Protein AF-A0A959V5H0-F1 (afdb_monomer_lite)

Sequence (95 aa):
GKVWHGHPVWFIEGNPIVGYSRQKAGLRLMFWSGADFGEEGLDVRGEKFKDASVFFTRVEDIDQEALRRWLQRSREVQWDYKNLVKRKGRLERLK

Secondary structure (DSSP, 8-state):
-EEETTEEEEEETTEEEEEEEEETTEEEEEETTGGGS--TT--EE-SSSS-EEEEESSGGG--HHHHHHHHHHHHHS-B--TTTTTTTT---B--

pLDDT: mean 88.15, std 6.11, range [60.19, 94.56]

Structure (mmCIF, N/CA/C/O backbone):
data_AF-A0A959V5H0-F1
#
_entry.id   AF-A0A959V5H0-F1
#
loop_
_atom_site.group_PDB
_atom_site.id
_atom_site.type_symbol
_atom_site.label_atom_id
_atom_site.label_alt_id
_atom_site.label_comp_id
_atom_site.label_asym_id
_atom_site.label_entity_id
_atom_site.label_seq_id
_atom_site.pdbx_PDB_ins_code
_atom_site.Cartn_x
_atom_site.Cartn_y
_atom_site.Cartn_z
_atom_site.occupancy
_atom_site.B_iso_or_equiv
_atom_site.auth_seq_id
_atom_site.auth_comp_id
_atom_site.auth_asym_id
_atom_site.auth_atom_id
_atom_site.pdbx_PDB_model_num
ATOM 1 N N . GLY A 1 1 ? -4.709 14.310 -3.432 1.00 60.19 1 GLY A N 1
ATOM 2 C CA . GLY A 1 1 ? -3.814 13.559 -2.532 1.00 60.19 1 GLY A CA 1
ATOM 3 C C . GLY A 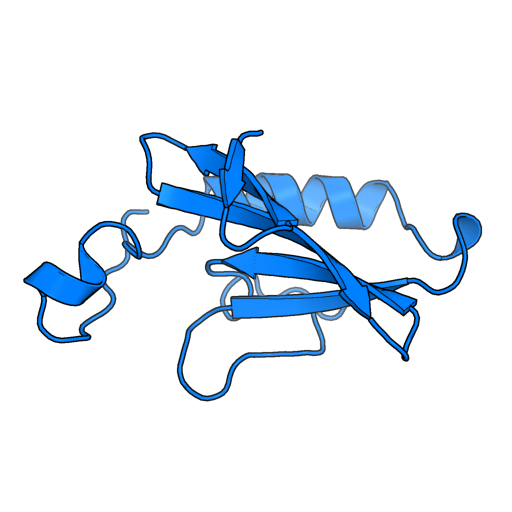1 1 ? -3.230 14.496 -1.496 1.00 60.19 1 GLY A C 1
ATOM 4 O O . GLY A 1 1 ? -3.227 15.700 -1.721 1.00 60.19 1 GLY A O 1
ATOM 5 N N . LYS A 1 2 ? -2.768 13.963 -0.368 1.00 78.31 2 LYS A N 1
ATOM 6 C CA . LYS A 1 2 ? -1.930 14.672 0.608 1.00 78.31 2 LYS A CA 1
ATOM 7 C C . LYS A 1 2 ? -0.546 14.027 0.592 1.00 78.31 2 LYS A C 1
ATOM 9 O O . LYS A 1 2 ? -0.441 12.824 0.371 1.00 78.31 2 LYS A O 1
ATOM 14 N N . VAL A 1 3 ? 0.504 14.808 0.825 1.00 76.62 3 VAL A N 1
ATOM 15 C CA . VAL A 1 3 ? 1.827 14.232 1.089 1.00 76.62 3 VAL A CA 1
ATOM 16 C C . VAL A 1 3 ? 1.797 13.668 2.505 1.00 76.62 3 VAL A C 1
ATOM 18 O O . VAL A 1 3 ? 1.539 14.399 3.460 1.00 76.62 3 VAL A O 1
ATOM 21 N N . TRP A 1 4 ? 2.015 12.364 2.636 1.00 74.50 4 TRP A N 1
ATOM 22 C CA . TRP A 1 4 ? 2.025 11.653 3.908 1.00 74.50 4 TRP A CA 1
ATOM 23 C C . TRP A 1 4 ? 3.294 10.805 3.984 1.00 74.50 4 TRP A C 1
ATOM 25 O O . TRP A 1 4 ? 3.606 10.070 3.051 1.00 74.50 4 TRP A O 1
ATOM 35 N N . HIS A 1 5 ? 4.081 10.988 5.048 1.00 75.75 5 HIS A N 1
ATOM 36 C CA . HIS A 1 5 ? 5.428 10.409 5.189 1.00 75.75 5 HIS A CA 1
ATOM 37 C C . HIS A 1 5 ? 6.354 10.635 3.972 1.00 75.75 5 HIS A C 1
ATOM 39 O O . HIS A 1 5 ? 7.154 9.775 3.626 1.00 75.75 5 HIS A O 1
ATOM 45 N N . GLY A 1 6 ? 6.248 11.794 3.309 1.00 79.94 6 GLY A N 1
ATOM 46 C CA . GLY A 1 6 ? 7.094 12.140 2.156 1.00 79.94 6 GLY A CA 1
ATOM 47 C C . GLY A 1 6 ? 6.649 11.531 0.821 1.00 79.94 6 GLY A C 1
ATOM 48 O O . GLY A 1 6 ? 7.339 11.698 -0.184 1.00 79.94 6 GLY A O 1
ATOM 49 N N . HIS A 1 7 ? 5.489 10.870 0.782 1.00 85.25 7 HIS A N 1
ATOM 50 C CA . HIS A 1 7 ? 4.944 10.257 -0.425 1.00 85.25 7 HIS A CA 1
ATOM 51 C C . HIS A 1 7 ? 3.505 10.716 -0.701 1.00 85.25 7 HIS A C 1
ATOM 53 O O . HIS A 1 7 ? 2.764 11.021 0.238 1.00 85.25 7 HIS A O 1
ATOM 59 N N . PRO A 1 8 ? 3.077 10.809 -1.971 1.00 91.56 8 PRO A N 1
ATOM 60 C CA . PRO A 1 8 ? 1.692 11.122 -2.302 1.00 91.56 8 PRO A CA 1
ATOM 61 C C . PRO A 1 8 ? 0.760 9.983 -1.893 1.00 91.56 8 PRO A C 1
ATOM 63 O O . PRO A 1 8 ? 0.920 8.842 -2.329 1.00 91.56 8 PRO A O 1
ATOM 66 N N . VAL A 1 9 ? -0.229 10.313 -1.064 1.00 93.19 9 VAL A N 1
ATOM 67 C CA . VAL A 1 9 ? -1.235 9.375 -0.561 1.00 93.19 9 VAL A CA 1
ATOM 68 C C . VAL A 1 9 ? -2.630 9.967 -0.734 1.00 93.19 9 VAL A C 1
ATOM 70 O O . VAL A 1 9 ? -2.865 11.168 -0.553 1.00 93.19 9 VAL A O 1
ATOM 73 N N . TRP A 1 10 ? -3.585 9.124 -1.101 1.00 93.00 10 TRP A N 1
ATOM 74 C CA . TRP A 1 10 ? -4.994 9.463 -1.207 1.00 93.00 10 TRP A CA 1
ATOM 75 C C . TRP A 1 10 ? -5.768 8.849 -0.054 1.00 93.00 10 TRP A C 1
ATOM 77 O O . TRP A 1 10 ? -5.486 7.743 0.405 1.00 93.00 10 TRP A O 1
ATOM 87 N N . PHE A 1 11 ? -6.753 9.614 0.403 1.00 91.06 11 PHE A N 1
ATOM 88 C CA . PHE A 1 11 ? -7.549 9.305 1.575 1.00 91.06 11 PHE A CA 1
ATOM 89 C C . PHE A 1 11 ? -9.028 9.393 1.217 1.00 91.06 11 PHE A C 1
ATOM 91 O O . PHE A 1 11 ? -9.431 10.318 0.508 1.00 91.06 11 PHE A O 1
ATOM 98 N N . ILE A 1 12 ? -9.829 8.491 1.772 1.00 89.75 12 ILE A N 1
ATOM 99 C CA . ILE A 1 12 ? -11.291 8.581 1.796 1.00 89.75 12 ILE A CA 1
ATOM 100 C C . ILE A 1 12 ? -11.683 8.789 3.258 1.00 89.75 12 ILE A C 1
ATOM 102 O O . ILE A 1 12 ? -11.283 8.019 4.123 1.00 89.75 12 ILE A O 1
ATOM 106 N N . GLU A 1 13 ? -12.370 9.894 3.563 1.00 87.69 13 GLU A N 1
ATOM 107 C CA . GLU A 1 13 ? -12.811 10.243 4.934 1.00 87.69 13 GLU A CA 1
ATOM 108 C C . GLU A 1 13 ? -11.677 10.272 5.993 1.00 87.69 13 GLU A C 1
ATOM 110 O O . GLU A 1 13 ? -11.870 10.127 7.208 1.00 87.69 13 GLU A O 1
ATOM 115 N N . GLY A 1 14 ? -10.448 10.508 5.525 1.00 86.81 14 GLY A N 1
ATOM 116 C CA . GLY A 1 14 ? -9.235 10.520 6.342 1.00 86.81 14 GLY A CA 1
ATOM 117 C C . GLY A 1 14 ? -8.620 9.141 6.601 1.00 86.81 14 GLY A C 1
ATOM 118 O O . GLY A 1 14 ? -7.622 9.077 7.312 1.00 86.81 14 GLY A O 1
ATOM 119 N N . ASN A 1 15 ? -9.169 8.065 6.034 1.00 89.25 15 ASN A N 1
ATOM 120 C CA . ASN A 1 15 ? -8.541 6.746 5.992 1.00 89.25 15 ASN A CA 1
ATOM 121 C C . ASN A 1 15 ? -7.649 6.639 4.740 1.00 89.25 15 ASN A C 1
ATOM 123 O O . ASN A 1 15 ? -8.124 6.989 3.656 1.00 89.25 15 ASN A O 1
ATOM 127 N N . PRO A 1 16 ? -6.370 6.237 4.849 1.00 91.50 16 PRO A N 1
ATOM 128 C CA . PRO A 1 16 ? -5.501 6.067 3.685 1.00 91.50 16 PRO A CA 1
ATOM 129 C C . PRO A 1 16 ? -5.977 4.894 2.820 1.00 91.50 16 PRO A C 1
ATOM 131 O O . PRO A 1 16 ? -6.409 3.874 3.351 1.00 91.50 16 PRO A O 1
ATOM 134 N N . ILE A 1 17 ? -5.899 5.054 1.496 1.00 93.19 17 ILE A N 1
ATOM 135 C CA . ILE A 1 17 ? -6.445 4.090 0.523 1.00 93.19 17 ILE A CA 1
ATOM 136 C C . ILE A 1 17 ? -5.380 3.621 -0.458 1.00 93.19 17 ILE A C 1
ATOM 138 O O . ILE A 1 17 ? -5.123 2.429 -0.581 1.00 93.19 17 ILE A O 1
ATOM 142 N N . VAL A 1 18 ? -4.716 4.561 -1.127 1.00 94.38 18 VAL A N 1
ATOM 143 C CA . VAL A 1 18 ? -3.670 4.273 -2.113 1.00 94.38 18 VAL A CA 1
ATOM 144 C C . VAL A 1 18 ? -2.593 5.340 -2.058 1.00 94.38 18 VAL A C 1
ATOM 146 O O . VAL A 1 18 ? -2.862 6.487 -1.699 1.00 94.38 18 VAL A O 1
ATOM 149 N N . GLY A 1 19 ? -1.364 4.976 -2.388 1.00 93.88 19 GLY A N 1
ATOM 150 C CA . GLY A 1 19 ? -0.224 5.877 -2.416 1.00 93.88 19 GLY A CA 1
ATOM 151 C C . GLY A 1 19 ? 0.889 5.301 -3.266 1.00 93.88 19 GLY A C 1
ATOM 152 O O . GLY A 1 19 ? 0.922 4.100 -3.522 1.00 93.88 19 GLY A O 1
ATOM 153 N N . TYR A 1 20 ? 1.798 6.155 -3.720 1.00 93.56 20 TYR A N 1
ATOM 154 C CA . TYR A 1 20 ? 2.945 5.699 -4.497 1.00 93.56 20 TYR A CA 1
ATOM 155 C C . TYR A 1 20 ? 4.250 6.281 -3.968 1.00 93.56 20 TYR A C 1
ATOM 157 O O . TYR A 1 20 ? 4.296 7.399 -3.460 1.00 93.56 20 TYR A O 1
ATOM 165 N N . SER A 1 21 ? 5.331 5.520 -4.101 1.00 92.25 21 SER A N 1
ATOM 166 C CA . SER A 1 21 ? 6.671 5.932 -3.682 1.00 92.25 21 SER A CA 1
ATOM 167 C C . SER A 1 21 ? 7.719 5.425 -4.666 1.00 92.25 21 SER A C 1
ATOM 169 O O . SER A 1 21 ? 7.580 4.341 -5.227 1.00 92.25 21 SER A O 1
ATOM 171 N N . ARG A 1 22 ? 8.784 6.200 -4.886 1.00 91.31 22 ARG A N 1
ATOM 172 C CA . ARG A 1 22 ? 9.923 5.755 -5.697 1.00 91.31 22 ARG A CA 1
ATOM 173 C C . ARG A 1 22 ? 10.909 5.002 -4.807 1.00 91.31 22 ARG A C 1
ATOM 175 O O . ARG A 1 22 ? 11.395 5.566 -3.829 1.00 91.31 22 ARG A O 1
ATOM 182 N N . GLN A 1 23 ? 11.215 3.760 -5.161 1.00 91.00 23 GLN A N 1
ATOM 183 C CA . GLN A 1 23 ? 12.148 2.879 -4.456 1.00 91.00 23 GLN A CA 1
ATOM 184 C C . GLN A 1 23 ? 13.236 2.374 -5.412 1.00 91.00 23 GLN A C 1
ATOM 186 O O . GLN A 1 23 ? 13.150 2.580 -6.620 1.00 91.00 23 GLN A O 1
ATOM 191 N N . LYS A 1 24 ? 14.266 1.697 -4.885 1.00 89.25 24 LYS A N 1
ATOM 192 C CA . LYS A 1 24 ? 15.359 1.143 -5.710 1.00 89.25 24 LYS A CA 1
ATOM 193 C C . LYS A 1 24 ? 14.863 0.162 -6.781 1.00 89.25 24 LYS A C 1
ATOM 195 O O . LYS A 1 24 ? 15.437 0.122 -7.858 1.00 89.25 24 LYS A O 1
ATOM 200 N N . ALA A 1 25 ? 13.802 -0.591 -6.484 1.00 87.31 25 ALA A N 1
ATOM 201 C CA . ALA A 1 25 ? 13.199 -1.557 -7.403 1.00 87.31 25 ALA A CA 1
ATOM 202 C C . ALA A 1 25 ? 12.283 -0.923 -8.470 1.00 87.31 25 ALA A C 1
ATOM 204 O O . ALA A 1 25 ? 11.893 -1.607 -9.405 1.00 87.31 25 ALA A O 1
ATOM 205 N N . GLY A 1 26 ? 11.922 0.360 -8.338 1.00 91.81 26 GLY A N 1
ATOM 206 C CA . GLY A 1 26 ? 10.982 1.036 -9.234 1.00 91.81 26 GLY A CA 1
ATOM 207 C C . GLY A 1 26 ? 9.965 1.901 -8.490 1.00 91.81 26 GLY A C 1
ATOM 208 O O . GLY A 1 26 ? 10.165 2.298 -7.337 1.00 91.81 26 GLY A O 1
ATOM 209 N N . LEU A 1 27 ? 8.857 2.212 -9.155 1.00 93.00 27 LEU A N 1
ATOM 210 C CA . LEU A 1 27 ? 7.723 2.909 -8.565 1.00 93.00 27 LEU A CA 1
ATOM 211 C C . LEU A 1 27 ? 6.827 1.898 -7.842 1.00 93.00 27 LEU A C 1
ATOM 213 O O . LEU A 1 27 ? 6.187 1.065 -8.473 1.00 93.00 27 LEU A O 1
ATOM 217 N N . ARG A 1 28 ? 6.762 1.981 -6.515 1.00 93.75 28 ARG A N 1
ATOM 218 C CA . ARG A 1 28 ? 5.855 1.163 -5.710 1.00 93.75 28 ARG A CA 1
ATOM 219 C C . ARG A 1 28 ? 4.503 1.850 -5.624 1.00 93.75 28 ARG A C 1
ATOM 221 O O . ARG A 1 28 ? 4.426 2.936 -5.046 1.00 93.75 28 ARG A O 1
ATOM 228 N N . LEU A 1 29 ? 3.457 1.205 -6.124 1.00 94.19 29 LEU A N 1
ATOM 229 C CA . LEU A 1 29 ? 2.069 1.563 -5.849 1.00 94.19 29 LEU A CA 1
ATOM 230 C C . LEU A 1 29 ? 1.572 0.683 -4.701 1.00 94.19 29 LEU A C 1
ATOM 232 O O . LEU A 1 29 ? 1.636 -0.538 -4.787 1.00 94.19 29 LEU A O 1
ATOM 236 N N . MET A 1 30 ? 1.117 1.298 -3.617 1.00 93.81 30 MET A N 1
ATOM 237 C CA . MET A 1 30 ? 0.658 0.626 -2.404 1.00 93.81 30 MET A CA 1
ATOM 238 C C . MET A 1 30 ? -0.815 0.941 -2.174 1.00 93.81 30 MET A C 1
ATOM 240 O O . MET A 1 30 ? -1.208 2.108 -2.166 1.00 93.81 30 MET A O 1
ATOM 244 N N . PHE A 1 31 ? -1.600 -0.096 -1.908 1.00 94.56 31 PHE A N 1
ATOM 245 C CA . PHE A 1 31 ? -2.974 -0.002 -1.446 1.00 94.56 31 PHE A CA 1
ATOM 246 C C . PHE A 1 31 ? -3.072 -0.442 0.010 1.00 94.56 31 PHE A C 1
ATOM 248 O O . PHE A 1 31 ? -2.764 -1.583 0.365 1.00 94.56 31 PHE A O 1
ATOM 255 N N . TRP A 1 32 ? -3.566 0.457 0.855 1.00 91.38 32 TRP A N 1
ATOM 256 C CA . TRP A 1 32 ? -4.034 0.089 2.185 1.00 91.38 32 TRP A CA 1
ATOM 257 C C . TRP A 1 32 ? -5.265 -0.797 2.018 1.00 91.38 32 TRP A C 1
ATOM 259 O O . TRP A 1 32 ? -6.131 -0.492 1.203 1.00 91.38 32 TRP A O 1
ATOM 269 N N . SER A 1 33 ? -5.360 -1.886 2.781 1.00 91.19 33 SER A N 1
ATOM 270 C CA . SER A 1 33 ? -6.382 -2.937 2.597 1.00 91.19 33 SER A CA 1
ATOM 271 C C . SER A 1 33 ? -6.188 -3.842 1.371 1.00 91.19 33 SER A C 1
ATOM 273 O O . SER A 1 33 ? -6.964 -4.779 1.191 1.00 91.19 33 SER A O 1
ATOM 275 N N . GLY A 1 34 ? -5.147 -3.611 0.561 1.00 90.62 34 GLY A N 1
ATOM 276 C CA . GLY A 1 34 ? -4.902 -4.339 -0.686 1.00 90.62 34 GLY A CA 1
ATOM 277 C C . GLY A 1 34 ? -4.738 -5.853 -0.531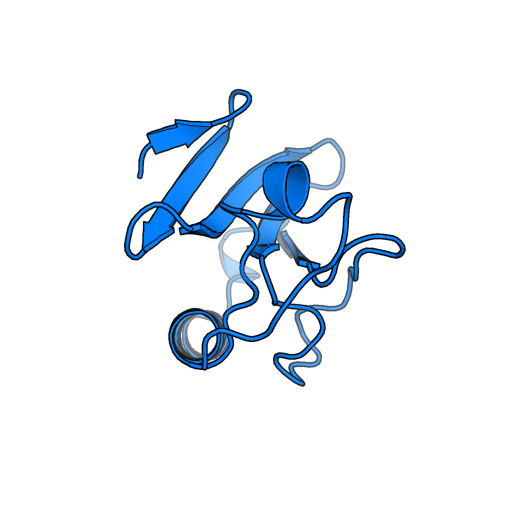 1.00 90.62 34 GLY A C 1
ATOM 278 O O . GLY A 1 34 ? -5.046 -6.594 -1.462 1.00 90.62 34 GLY A O 1
ATOM 279 N N . ALA A 1 35 ? -4.307 -6.335 0.642 1.00 89.88 35 ALA A N 1
ATOM 280 C CA . ALA A 1 35 ? -4.100 -7.767 0.878 1.00 89.88 35 ALA A CA 1
ATOM 281 C C . ALA A 1 35 ? -5.398 -8.582 0.752 1.00 89.88 35 ALA A C 1
ATOM 283 O O . ALA A 1 35 ? -5.347 -9.754 0.384 1.00 89.88 35 ALA A O 1
ATOM 284 N N . ASP A 1 36 ? -6.548 -7.957 1.022 1.00 89.25 36 ASP A N 1
ATOM 285 C CA . ASP A 1 36 ? -7.864 -8.595 0.954 1.00 89.25 36 ASP A CA 1
ATOM 286 C C . ASP A 1 36 ? -8.643 -8.203 -0.325 1.00 89.25 36 ASP A C 1
ATOM 288 O O . ASP A 1 36 ? -9.842 -8.460 -0.417 1.00 89.25 36 ASP A O 1
ATOM 292 N N . PHE A 1 37 ? -7.994 -7.599 -1.337 1.00 89.56 37 PHE A N 1
ATOM 293 C CA . PHE A 1 37 ? -8.647 -7.319 -2.630 1.00 89.56 37 PHE A CA 1
ATOM 294 C C . PHE A 1 37 ? -8.879 -8.588 -3.460 1.00 89.56 37 PHE A C 1
ATOM 296 O O . PHE A 1 37 ? -9.777 -8.607 -4.299 1.00 89.56 37 PHE A O 1
ATOM 303 N N . GLY A 1 38 ? -8.087 -9.640 -3.222 1.00 83.94 38 GLY A N 1
ATOM 304 C CA . GLY A 1 38 ? -8.136 -10.881 -4.002 1.00 83.94 38 GLY A CA 1
ATOM 305 C C . GLY A 1 38 ? -7.552 -10.746 -5.411 1.00 83.94 38 GLY A C 1
ATOM 306 O O . GLY A 1 38 ? -7.891 -11.533 -6.284 1.00 83.94 38 GLY A O 1
ATOM 307 N N . GLU A 1 39 ? -6.702 -9.745 -5.639 1.00 86.81 39 GLU A N 1
ATOM 308 C CA . GLU A 1 39 ? -6.113 -9.442 -6.946 1.00 86.81 39 GLU A CA 1
ATOM 309 C C . GLU A 1 39 ? -4.682 -9.992 -7.018 1.00 86.81 39 GLU A C 1
ATOM 311 O O . GLU A 1 39 ? -3.868 -9.736 -6.127 1.00 86.81 39 GLU A O 1
ATOM 316 N N . GLU A 1 40 ? -4.369 -10.747 -8.073 1.00 83.06 40 GLU A N 1
ATOM 317 C CA . GLU A 1 40 ? -3.063 -11.408 -8.236 1.00 83.06 40 GLU A CA 1
ATOM 318 C C . GLU A 1 40 ? -1.928 -10.422 -8.527 1.00 83.06 40 GLU A C 1
ATOM 320 O O . GLU A 1 40 ? -0.806 -10.63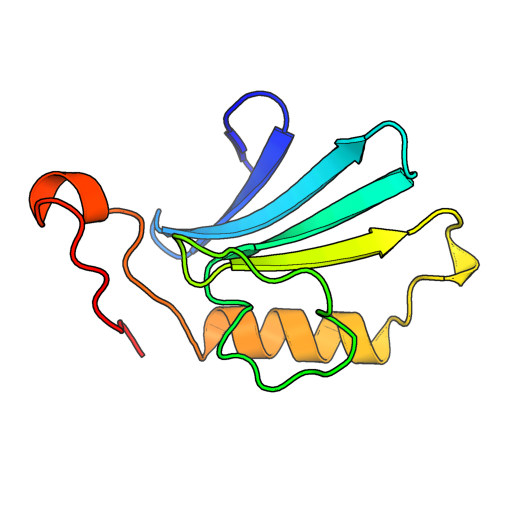1 -8.080 1.00 83.06 40 GLU A O 1
ATOM 325 N N . GLY A 1 41 ? -2.223 -9.312 -9.212 1.00 84.50 41 GLY A N 1
ATOM 326 C CA . GLY A 1 41 ? -1.224 -8.287 -9.542 1.00 84.50 41 GLY A CA 1
ATOM 327 C C . GLY A 1 41 ? -0.792 -7.405 -8.364 1.00 84.50 41 GLY A C 1
ATOM 328 O O . GLY A 1 41 ? 0.080 -6.562 -8.536 1.00 84.50 41 GLY A O 1
ATOM 329 N N . LEU A 1 42 ? -1.392 -7.578 -7.180 1.00 88.00 42 LEU A N 1
ATOM 330 C CA . LEU A 1 42 ? -0.940 -6.984 -5.918 1.00 88.00 42 LEU A CA 1
ATOM 331 C C . LEU A 1 42 ? -0.203 -8.053 -5.101 1.00 88.00 42 LEU A C 1
ATOM 333 O O . LEU A 1 42 ? -0.674 -8.538 -4.065 1.00 88.00 42 LEU A O 1
ATOM 337 N N . ASP A 1 43 ? 0.947 -8.449 -5.629 1.00 84.06 43 ASP A N 1
ATOM 338 C CA . ASP A 1 43 ? 1.756 -9.582 -5.190 1.00 84.06 43 ASP A CA 1
ATOM 339 C C . ASP A 1 43 ? 2.572 -9.284 -3.924 1.00 84.06 43 ASP A C 1
ATOM 341 O O . ASP A 1 43 ? 2.830 -10.178 -3.114 1.00 84.06 43 ASP A O 1
ATOM 345 N N . VAL A 1 44 ? 2.919 -8.018 -3.684 1.00 86.81 44 VAL A N 1
ATOM 346 C CA . VAL A 1 44 ? 3.710 -7.623 -2.514 1.00 86.81 44 VAL A CA 1
ATOM 347 C C . VAL A 1 44 ? 2.799 -7.286 -1.344 1.00 86.81 44 VAL A C 1
ATOM 349 O O . VAL A 1 44 ? 2.372 -6.144 -1.173 1.00 86.81 44 VAL A O 1
ATOM 352 N N . ARG A 1 45 ? 2.504 -8.285 -0.514 1.00 88.25 45 ARG A N 1
ATOM 353 C CA . ARG A 1 45 ? 1.623 -8.149 0.655 1.00 88.25 45 ARG A CA 1
ATOM 354 C C . ARG A 1 45 ? 2.397 -7.815 1.928 1.00 88.25 45 ARG A C 1
ATOM 356 O O . ARG A 1 45 ? 3.490 -8.328 2.156 1.00 88.25 45 ARG A O 1
ATOM 363 N N . GLY A 1 46 ? 1.815 -6.965 2.768 1.00 80.06 46 GLY A N 1
ATOM 364 C CA . GLY A 1 46 ? 2.345 -6.661 4.091 1.00 80.06 46 GLY A CA 1
ATOM 365 C C . GLY A 1 46 ? 2.174 -7.836 5.058 1.00 80.06 46 GLY A C 1
ATOM 366 O O . GLY A 1 46 ? 1.113 -8.450 5.126 1.00 80.06 46 GLY A O 1
ATOM 367 N N . GLU A 1 47 ? 3.207 -8.139 5.847 1.00 74.31 47 GLU A N 1
ATOM 368 C CA . GLU A 1 47 ? 3.143 -9.197 6.872 1.00 74.31 47 GLU A CA 1
ATOM 369 C C . GLU A 1 47 ? 2.355 -8.749 8.114 1.00 74.31 47 GLU A C 1
ATOM 371 O O . GLU A 1 47 ? 1.603 -9.513 8.714 1.00 74.31 47 GLU A O 1
ATOM 376 N N . LYS A 1 48 ? 2.527 -7.481 8.509 1.00 76.12 48 LYS A N 1
ATOM 377 C CA . LYS A 1 48 ? 1.938 -6.904 9.729 1.00 76.12 48 LYS A CA 1
ATOM 378 C C . LYS A 1 48 ? 0.623 -6.167 9.479 1.00 76.12 48 LYS A C 1
ATOM 380 O O . LYS A 1 48 ? -0.200 -6.036 10.383 1.00 76.12 48 LYS A O 1
ATOM 385 N N . PHE A 1 49 ? 0.442 -5.645 8.273 1.00 83.19 49 PHE A N 1
ATOM 386 C CA . PHE A 1 49 ? -0.717 -4.853 7.892 1.00 83.19 49 PHE A CA 1
ATOM 387 C C . PHE A 1 49 ? -1.368 -5.467 6.660 1.00 83.19 49 PHE A C 1
ATOM 389 O O . PHE A 1 49 ? -0.715 -6.122 5.859 1.00 83.19 49 PHE A O 1
ATOM 396 N N . LYS A 1 50 ? -2.666 -5.216 6.487 1.00 87.31 50 LYS A N 1
ATOM 397 C CA . LYS A 1 50 ? -3.445 -5.682 5.334 1.00 87.31 50 LYS A CA 1
ATOM 398 C C . LYS A 1 50 ? -3.163 -4.894 4.046 1.00 87.31 50 LYS A C 1
ATOM 400 O O . LYS A 1 50 ? -4.060 -4.719 3.231 1.00 87.31 50 LYS A O 1
ATOM 405 N N . ASP A 1 51 ? -1.957 -4.365 3.863 1.00 91.00 51 ASP A N 1
ATOM 406 C CA . ASP A 1 51 ? -1.588 -3.666 2.632 1.00 91.00 51 ASP A CA 1
ATOM 407 C C . ASP A 1 51 ? -1.114 -4.640 1.553 1.00 91.00 51 ASP A C 1
ATOM 409 O O . ASP A 1 51 ? -0.596 -5.719 1.841 1.00 91.00 51 ASP A O 1
ATOM 413 N N . ALA A 1 52 ? -1.301 -4.247 0.299 1.00 94.31 52 ALA A N 1
ATOM 414 C CA . ALA A 1 52 ? -0.653 -4.901 -0.823 1.00 94.31 52 ALA A CA 1
ATOM 415 C C . ALA A 1 52 ? -0.119 -3.857 -1.793 1.00 94.31 52 ALA A C 1
ATOM 417 O O . ALA A 1 52 ? -0.610 -2.729 -1.868 1.00 94.31 52 ALA A O 1
ATOM 418 N N . SER A 1 53 ? 0.949 -4.207 -2.487 1.00 93.88 53 SER A N 1
ATOM 419 C CA . SER A 1 53 ? 1.682 -3.318 -3.365 1.00 93.88 53 SER A CA 1
ATOM 420 C C . SER A 1 53 ? 2.068 -4.030 -4.649 1.00 93.88 53 SER A C 1
ATOM 422 O O . SER A 1 53 ? 2.123 -5.253 -4.695 1.00 93.88 53 SER A O 1
ATOM 424 N N . VAL A 1 54 ? 2.387 -3.228 -5.654 1.00 93.75 54 VAL A N 1
ATOM 425 C CA . VAL A 1 54 ? 2.969 -3.654 -6.923 1.00 93.75 54 VAL A CA 1
ATOM 426 C C . VAL A 1 54 ? 4.098 -2.694 -7.285 1.00 93.75 54 VAL A C 1
ATOM 428 O O . VAL A 1 54 ? 4.082 -1.519 -6.888 1.00 93.75 54 VAL A O 1
ATOM 431 N N . PHE A 1 55 ? 5.095 -3.190 -8.008 1.00 93.94 55 PHE A N 1
ATOM 432 C CA . PHE A 1 55 ? 6.208 -2.392 -8.506 1.00 93.94 55 PHE A CA 1
ATOM 433 C C . PHE A 1 55 ? 6.100 -2.211 -10.017 1.00 93.94 55 PHE A C 1
ATOM 435 O O . PHE A 1 55 ? 5.945 -3.177 -10.754 1.00 93.94 55 PHE A O 1
ATOM 442 N N . PHE A 1 56 ? 6.243 -0.969 -10.468 1.00 92.81 56 PHE A N 1
ATOM 443 C CA . PHE A 1 56 ? 6.333 -0.621 -11.881 1.00 92.81 56 PHE A CA 1
ATOM 444 C C . PHE A 1 56 ? 7.726 -0.090 -12.187 1.00 92.81 56 PHE A C 1
ATOM 446 O O . PHE A 1 56 ? 8.241 0.779 -11.476 1.00 92.81 56 PHE A O 1
ATOM 453 N N . THR A 1 57 ? 8.336 -0.588 -13.256 1.00 93.50 57 THR A N 1
ATOM 454 C CA . THR A 1 57 ? 9.643 -0.100 -13.720 1.00 93.50 57 THR A CA 1
ATOM 455 C C . THR A 1 57 ? 9.500 0.827 -14.917 1.00 93.50 57 THR A C 1
ATOM 457 O O . THR A 1 57 ? 10.303 1.744 -15.093 1.00 93.50 57 THR A O 1
ATOM 460 N N . ARG A 1 58 ? 8.438 0.626 -15.699 1.00 92.06 58 ARG A N 1
ATOM 461 C CA . ARG A 1 58 ? 8.111 1.375 -16.903 1.00 92.06 58 ARG A CA 1
ATOM 462 C C . ARG A 1 58 ? 6.645 1.789 -16.891 1.00 92.06 58 ARG A C 1
ATOM 464 O O . ARG A 1 58 ? 5.822 1.200 -16.197 1.00 92.06 58 ARG A O 1
ATOM 471 N N . VAL A 1 59 ? 6.308 2.809 -17.677 1.00 89.31 59 VAL A N 1
ATOM 472 C CA . VAL A 1 59 ? 4.915 3.270 -17.809 1.00 89.31 59 VAL A CA 1
ATOM 473 C C . VAL A 1 59 ? 4.056 2.211 -18.503 1.00 89.31 59 VAL A C 1
ATOM 475 O O . VAL A 1 59 ? 2.880 2.076 -18.186 1.00 89.31 59 VAL A O 1
ATOM 478 N N . GLU A 1 60 ? 4.655 1.425 -19.399 1.00 91.94 60 GLU A N 1
ATOM 479 C CA . GLU A 1 60 ? 3.970 0.358 -20.134 1.00 91.94 60 GLU A CA 1
ATOM 480 C C . GLU A 1 60 ? 3.575 -0.832 -19.245 1.00 91.94 60 GLU A C 1
ATOM 482 O O . GLU A 1 60 ? 2.661 -1.568 -19.602 1.00 91.94 60 GLU A O 1
ATOM 487 N N . ASP A 1 61 ? 4.206 -0.987 -18.074 1.00 89.69 61 ASP A N 1
ATOM 488 C CA . ASP A 1 61 ? 3.860 -2.027 -17.094 1.00 89.69 61 ASP A CA 1
ATOM 489 C C . ASP A 1 61 ? 2.502 -1.740 -16.416 1.00 89.69 61 ASP A C 1
ATOM 491 O O . ASP A 1 61 ? 1.937 -2.596 -15.733 1.00 89.69 61 ASP A O 1
ATOM 495 N N . ILE A 1 62 ? 1.979 -0.514 -16.557 1.00 91.00 62 ILE A N 1
ATOM 496 C CA . ILE A 1 62 ? 0.747 -0.078 -15.901 1.00 91.00 62 ILE A CA 1
ATOM 497 C C . ILE A 1 62 ? -0.464 -0.536 -16.720 1.00 91.00 62 ILE A C 1
ATOM 499 O O . ILE A 1 62 ? -0.933 0.161 -17.623 1.00 91.00 62 ILE A O 1
ATOM 503 N N . ASP A 1 63 ? -1.032 -1.677 -16.334 1.00 92.69 63 ASP A N 1
ATOM 504 C CA . ASP A 1 63 ? -2.351 -2.105 -16.802 1.00 92.69 63 ASP A CA 1
ATOM 505 C C . ASP A 1 63 ? -3.440 -1.178 -16.230 1.00 92.69 63 ASP A C 1
ATOM 507 O O . ASP A 1 63 ? -3.761 -1.183 -15.035 1.00 92.69 63 ASP A O 1
ATOM 511 N N . GLN A 1 64 ? -4.026 -0.359 -17.106 1.00 92.81 64 GLN A N 1
ATOM 512 C CA . GLN A 1 64 ? -5.072 0.589 -16.733 1.00 92.81 64 GLN A CA 1
ATOM 513 C C . GLN A 1 64 ? -6.372 -0.089 -16.288 1.00 92.81 64 GLN A C 1
ATOM 515 O O . GLN A 1 64 ? -7.085 0.471 -15.452 1.00 92.81 64 GLN A O 1
ATOM 520 N N . GLU A 1 65 ? -6.710 -1.261 -16.830 1.00 93.69 65 GLU A N 1
ATOM 521 C CA . GLU A 1 65 ? -7.910 -1.993 -16.431 1.00 93.69 65 GLU A CA 1
ATOM 522 C C . GLU A 1 65 ? -7.731 -2.589 -15.039 1.00 93.69 65 GLU A C 1
ATOM 524 O O . GLU A 1 65 ? -8.604 -2.417 -14.184 1.00 93.69 65 GLU A O 1
ATOM 529 N N . ALA A 1 66 ? -6.577 -3.209 -14.778 1.00 92.56 66 ALA A N 1
ATOM 530 C CA . ALA A 1 66 ? -6.229 -3.695 -13.447 1.00 92.56 66 ALA A CA 1
ATOM 531 C C . ALA A 1 66 ? -6.215 -2.557 -12.422 1.00 92.56 66 ALA A C 1
ATOM 533 O O . ALA A 1 66 ? -6.874 -2.650 -11.386 1.00 92.5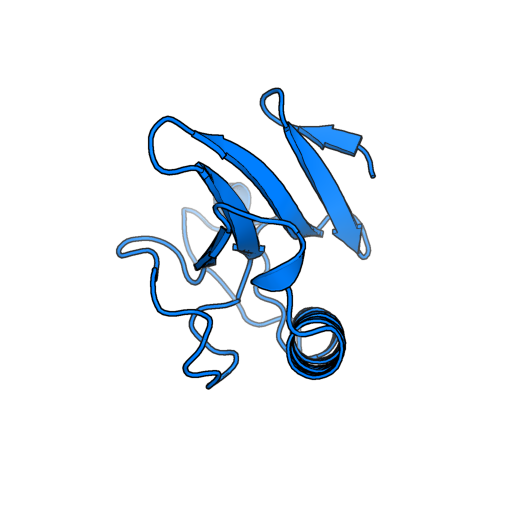6 66 ALA A O 1
ATOM 534 N N . LEU A 1 67 ? -5.576 -1.430 -12.747 1.00 92.75 67 LEU A N 1
ATOM 535 C CA . LEU A 1 67 ? -5.529 -0.271 -11.861 1.00 92.75 67 LEU A CA 1
ATOM 536 C C . LEU A 1 67 ? -6.930 0.258 -11.520 1.00 92.75 67 LEU A C 1
ATOM 538 O O . LEU A 1 67 ? -7.205 0.572 -10.360 1.00 92.75 67 LEU A O 1
ATOM 542 N N . ARG A 1 68 ? -7.837 0.341 -12.503 1.00 93.75 68 ARG A N 1
ATOM 543 C CA . ARG A 1 68 ? -9.235 0.746 -12.267 1.00 93.75 68 ARG A CA 1
ATOM 544 C C . ARG A 1 68 ? -9.953 -0.229 -11.337 1.00 93.75 68 ARG A C 1
ATOM 546 O O . ARG A 1 68 ? -10.620 0.228 -10.407 1.00 93.75 68 ARG A O 1
ATOM 553 N N . ARG A 1 69 ? -9.782 -1.543 -11.537 1.00 93.88 69 ARG A N 1
ATOM 554 C CA . ARG A 1 69 ? -10.338 -2.569 -10.637 1.00 93.88 69 ARG A CA 1
ATOM 555 C C . ARG A 1 69 ? -9.806 -2.401 -9.218 1.00 93.88 69 ARG A C 1
ATOM 557 O O . ARG A 1 69 ? -10.596 -2.337 -8.282 1.00 93.88 69 ARG A O 1
ATOM 564 N N . TRP A 1 70 ? -8.497 -2.232 -9.040 1.00 94.50 70 TRP A N 1
ATOM 565 C CA . TRP A 1 70 ? -7.889 -2.056 -7.717 1.00 94.50 70 TRP A CA 1
ATOM 566 C C . TRP A 1 70 ? -8.368 -0.786 -7.019 1.00 94.50 70 TRP A C 1
ATOM 568 O O . TRP A 1 70 ? -8.667 -0.812 -5.828 1.00 94.50 70 TRP A O 1
ATOM 578 N N . LEU A 1 71 ? -8.518 0.318 -7.755 1.00 93.12 71 LEU A N 1
ATOM 579 C CA . LEU A 1 71 ? -9.095 1.550 -7.215 1.00 93.12 71 LEU A CA 1
ATOM 580 C C . LEU A 1 71 ? -10.545 1.344 -6.761 1.00 93.12 71 LEU A C 1
ATOM 582 O O . LEU A 1 71 ? -10.918 1.827 -5.690 1.00 93.12 71 LEU A O 1
ATOM 586 N N . GLN A 1 72 ? -11.352 0.595 -7.514 1.00 93.50 72 GLN A N 1
ATOM 587 C CA . GLN A 1 72 ? -12.708 0.244 -7.095 1.00 93.50 72 GLN A CA 1
ATOM 588 C C . GLN A 1 72 ? -12.697 -0.615 -5.822 1.00 93.50 72 GLN A C 1
ATOM 590 O O . GLN A 1 72 ? -13.343 -0.247 -4.837 1.00 93.50 72 GLN A O 1
ATOM 595 N N . ARG A 1 73 ? -11.888 -1.684 -5.788 1.00 92.00 73 ARG A N 1
ATOM 596 C CA . ARG A 1 73 ? -11.714 -2.530 -4.595 1.00 92.00 73 ARG A CA 1
ATOM 597 C C . ARG A 1 73 ? -11.269 -1.728 -3.384 1.00 92.00 73 ARG A C 1
ATOM 599 O O . ARG A 1 73 ? -11.797 -1.934 -2.304 1.00 92.00 73 ARG A O 1
ATOM 606 N N . SER A 1 74 ? -10.386 -0.750 -3.565 1.00 91.50 74 SER A N 1
ATOM 607 C CA . SER A 1 74 ? -9.907 0.114 -2.483 1.00 91.50 74 SER A CA 1
ATOM 608 C C . SER A 1 74 ? -10.993 0.989 -1.854 1.00 91.50 74 SER A C 1
ATOM 610 O O . SER A 1 74 ? -10.864 1.432 -0.714 1.00 91.50 74 SER A O 1
ATOM 612 N N . ARG A 1 75 ? -12.093 1.226 -2.576 1.00 90.62 75 ARG A N 1
ATOM 613 C CA . ARG A 1 75 ? -13.267 1.931 -2.059 1.00 90.62 75 ARG A CA 1
ATOM 614 C C . ARG A 1 75 ? -14.246 0.980 -1.368 1.00 90.62 75 ARG A C 1
ATOM 616 O O . ARG A 1 75 ? -14.901 1.398 -0.412 1.00 90.62 75 ARG A O 1
ATOM 623 N N . GLU A 1 76 ? -14.345 -0.255 -1.849 1.00 90.88 76 GLU A N 1
ATOM 624 C CA . GLU A 1 76 ? -15.253 -1.293 -1.345 1.00 90.88 76 GLU A CA 1
ATOM 625 C C . GLU A 1 76 ? -14.701 -2.015 -0.110 1.00 90.88 76 GLU A C 1
ATOM 627 O O . GLU A 1 76 ? -15.435 -2.223 0.847 1.00 90.88 76 GLU A O 1
ATOM 632 N N . VAL A 1 77 ? -13.411 -2.349 -0.115 1.00 89.62 77 VAL A N 1
ATOM 633 C CA . VAL A 1 77 ? -12.699 -3.063 0.947 1.00 89.62 77 VAL A CA 1
ATOM 634 C C . VAL A 1 77 ? -11.791 -2.073 1.658 1.00 89.62 77 VAL A C 1
ATOM 636 O O . VAL A 1 77 ? -10.720 -1.714 1.168 1.00 89.62 77 VAL A O 1
ATOM 639 N N . GLN A 1 78 ? -12.230 -1.620 2.829 1.00 89.25 78 GLN A N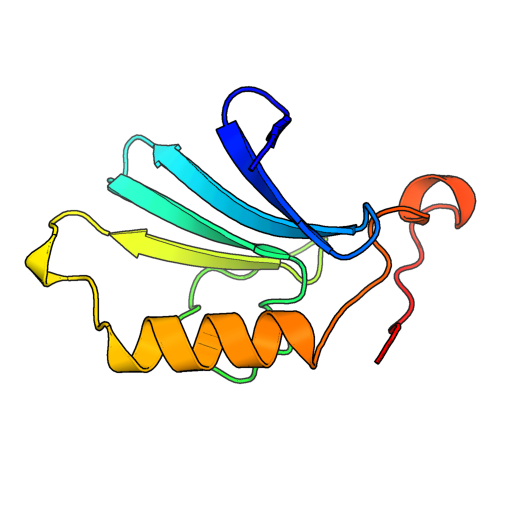 1
ATOM 640 C CA . GLN A 1 78 ? -11.480 -0.662 3.634 1.00 89.25 78 GLN A CA 1
ATOM 641 C C . GLN A 1 78 ? -11.341 -1.153 5.067 1.00 89.25 78 GLN A C 1
ATOM 643 O O . GLN A 1 78 ? -12.330 -1.337 5.773 1.00 89.25 78 GLN A O 1
ATOM 648 N N . TRP A 1 79 ? -10.105 -1.292 5.527 1.00 90.56 79 TRP A N 1
ATOM 649 C CA . TRP A 1 79 ? -9.782 -1.432 6.940 1.00 90.56 79 TRP A CA 1
ATOM 650 C C . TRP A 1 79 ? -9.548 -0.060 7.573 1.00 90.56 79 TRP A C 1
ATOM 652 O O . TRP A 1 79 ? -9.040 0.862 6.933 1.00 90.56 79 TRP A O 1
ATOM 662 N N . ASP A 1 80 ? -9.911 0.081 8.844 1.00 88.12 80 ASP A N 1
ATOM 663 C CA . ASP A 1 80 ? -9.780 1.328 9.597 1.00 88.12 80 ASP A CA 1
ATOM 664 C C . ASP A 1 80 ? -8.341 1.561 10.083 1.00 88.12 80 ASP A C 1
ATOM 666 O O . ASP A 1 80 ? -7.985 1.292 11.235 1.00 88.12 80 ASP A O 1
ATOM 670 N N . TYR A 1 81 ? -7.499 2.086 9.196 1.00 85.44 81 TYR A N 1
ATOM 671 C CA . TYR A 1 81 ? -6.137 2.496 9.531 1.00 85.44 81 TYR A CA 1
ATOM 672 C C . TYR A 1 81 ? -6.104 3.812 10.314 1.00 85.44 81 TYR A C 1
ATOM 674 O O . TYR A 1 81 ? -5.212 4.017 11.140 1.00 85.44 81 TYR A O 1
ATOM 682 N N . LYS A 1 82 ? -7.092 4.690 10.111 1.00 86.44 82 LYS A N 1
ATOM 683 C CA . LYS A 1 82 ? -7.219 5.974 10.820 1.00 86.44 82 LYS A CA 1
ATOM 684 C C . LYS A 1 82 ? -7.299 5.797 12.341 1.00 86.44 82 LYS A C 1
ATOM 686 O O . LYS A 1 82 ? -6.696 6.578 13.076 1.00 86.44 82 LYS A O 1
ATOM 691 N N . ASN A 1 83 ? -8.026 4.788 12.824 1.00 85.44 83 ASN A N 1
ATOM 692 C CA . ASN A 1 83 ? -8.194 4.529 14.258 1.00 85.44 83 ASN A CA 1
ATOM 693 C C . ASN A 1 83 ? -7.289 3.418 14.807 1.00 85.44 83 ASN A C 1
ATOM 695 O O . ASN A 1 83 ? -7.403 3.083 15.985 1.00 85.44 83 ASN A O 1
ATOM 699 N N . LEU A 1 84 ? -6.355 2.885 14.015 1.00 85.12 84 LEU A N 1
ATOM 700 C CA . LEU A 1 84 ? -5.480 1.779 14.414 1.00 85.12 84 LEU A CA 1
ATOM 701 C C . LEU A 1 84 ? -4.756 2.030 15.750 1.00 85.12 84 LEU A C 1
ATOM 703 O O . LEU A 1 84 ? -4.721 1.155 16.616 1.00 85.12 84 LEU A O 1
ATOM 707 N N . VAL A 1 85 ? -4.220 3.242 15.943 1.00 81.75 85 VAL A N 1
ATOM 708 C CA . VAL A 1 85 ? -3.533 3.643 17.187 1.00 81.75 85 VAL A CA 1
ATOM 709 C C . VAL A 1 85 ? -4.506 3.663 18.368 1.00 81.75 85 VAL A C 1
ATOM 711 O O . VAL A 1 85 ? -4.206 3.119 19.428 1.00 81.75 85 VAL A O 1
ATOM 714 N N . LYS A 1 86 ? -5.709 4.221 18.175 1.00 83.75 86 LYS A N 1
ATOM 715 C CA . LYS A 1 86 ? -6.761 4.251 19.207 1.00 83.75 86 LYS A CA 1
ATOM 716 C C . LYS A 1 86 ? -7.239 2.844 19.575 1.00 83.75 86 LYS A C 1
ATOM 718 O O . LYS A 1 86 ? -7.582 2.594 20.725 1.00 83.75 86 LYS A O 1
ATOM 723 N N . ARG A 1 87 ? -7.215 1.919 18.613 1.00 85.50 87 ARG A N 1
ATOM 724 C CA . ARG A 1 87 ? -7.611 0.513 18.768 1.00 85.50 87 ARG A CA 1
ATOM 725 C C . ARG A 1 87 ? -6.461 -0.416 19.163 1.00 85.50 87 ARG A C 1
ATOM 727 O O . ARG A 1 87 ? -6.595 -1.631 19.041 1.00 85.50 87 ARG A O 1
ATOM 734 N N . LYS A 1 88 ? -5.335 0.131 19.638 1.00 84.00 88 LYS A N 1
ATOM 735 C CA . LYS A 1 88 ? -4.164 -0.636 20.101 1.00 84.00 88 LYS A CA 1
ATOM 736 C C . LYS A 1 88 ? -3.657 -1.660 19.067 1.00 84.00 88 LYS A C 1
ATOM 738 O O . LYS A 1 88 ? -3.229 -2.749 19.432 1.00 84.00 88 LYS A O 1
ATOM 743 N N . GLY A 1 89 ? -3.714 -1.321 17.777 1.00 80.31 89 GLY A N 1
ATOM 744 C CA . GLY A 1 89 ? -3.228 -2.180 16.693 1.00 80.31 89 GLY A CA 1
ATOM 745 C C . GLY A 1 89 ? -4.267 -3.126 16.081 1.00 80.31 89 GLY A C 1
ATOM 746 O O . GLY A 1 89 ? -3.929 -3.861 15.157 1.00 80.31 89 GLY A O 1
ATOM 747 N N . ARG A 1 90 ? -5.529 -3.097 16.529 1.00 82.81 90 ARG A N 1
ATOM 748 C CA . ARG A 1 90 ? -6.606 -3.885 15.917 1.00 82.81 90 ARG A CA 1
ATOM 749 C C . ARG A 1 90 ? -7.179 -3.178 14.685 1.00 82.81 90 ARG A C 1
ATOM 751 O O . ARG A 1 90 ? -7.759 -2.098 14.801 1.00 82.81 90 ARG A O 1
ATOM 758 N N . LEU A 1 91 ? -7.047 -3.817 13.523 1.00 84.75 91 LEU A N 1
ATOM 759 C CA . LEU A 1 91 ? -7.725 -3.417 12.290 1.00 84.75 91 LEU A CA 1
ATOM 760 C C . LEU A 1 91 ? -9.164 -3.943 12.311 1.00 84.75 91 LEU A C 1
ATOM 762 O O . LEU A 1 91 ? -9.394 -5.120 12.582 1.00 84.75 91 LEU A O 1
ATOM 766 N N . GLU A 1 92 ? -10.128 -3.074 12.012 1.00 86.44 92 GLU A N 1
ATOM 767 C CA . GLU A 1 92 ? -11.520 -3.475 11.789 1.00 86.44 92 GLU A CA 1
ATOM 768 C C . GLU A 1 92 ? -11.943 -3.070 10.387 1.00 86.44 92 GLU A C 1
ATOM 770 O O . GLU A 1 92 ? -11.516 -2.032 9.872 1.00 86.44 92 GLU A O 1
ATOM 775 N N . ARG A 1 93 ? -12.756 -3.916 9.768 1.00 85.81 93 ARG A N 1
ATOM 776 C CA . ARG A 1 93 ? -13.267 -3.693 8.426 1.00 85.81 93 ARG A CA 1
ATOM 777 C C . ARG A 1 93 ? -14.406 -2.674 8.492 1.00 85.81 93 ARG A C 1
ATOM 779 O O . ARG A 1 93 ? -15.334 -2.839 9.277 1.00 85.81 93 ARG A O 1
ATOM 786 N N . LEU A 1 94 ? -14.307 -1.611 7.699 1.00 84.50 94 LEU A N 1
ATOM 787 C CA . LEU A 1 94 ? -15.310 -0.547 7.600 1.00 84.50 94 LEU A CA 1
ATOM 788 C C . LEU A 1 94 ? -16.442 -0.922 6.636 1.00 84.50 94 LEU A C 1
ATOM 790 O O . LEU A 1 94 ? -17.589 -0.554 6.877 1.00 84.50 94 LEU A O 1
ATOM 794 N N . LYS A 1 95 ? -16.107 -1.619 5.545 1.00 69.12 95 LYS A N 1
ATOM 795 C CA . LYS A 1 95 ? -17.004 -2.111 4.488 1.00 69.12 95 LYS A CA 1
ATOM 796 C C . LYS A 1 95 ? -16.435 -3.395 3.904 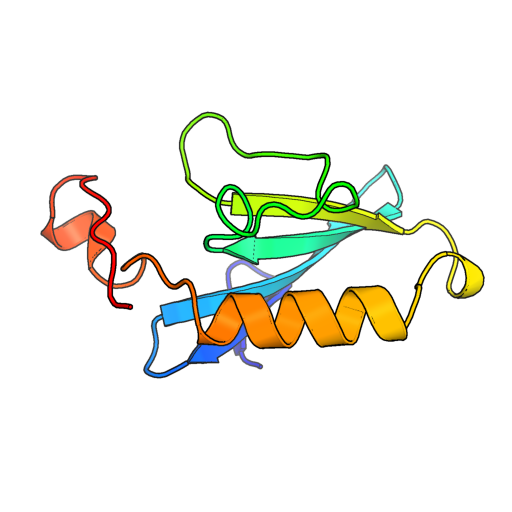1.00 69.12 95 LYS A C 1
ATOM 798 O O . LYS A 1 95 ? -15.190 -3.517 3.891 1.00 69.12 95 LYS A O 1
#

Foldseek 3Di:
DDQDPNWDFDDDVNATAWTWDQDPQAIKIKGQLLQPLPDVQQPAADPLGNMTIHHDHDPVVDDPVSVVSSSVSSVVWDWRPVCCVVVVNDIDTPD

Radius of gyration: 13.01 Å; chains: 1; bounding box: 32×26×40 Å